Protein AF-A0A943HHP0-F1 (afdb_monomer_lite)

pLDDT: mean 87.19, std 12.17, range [48.56, 97.5]

Secondary structure (DSSP, 8-state):
------PPPPPPPP------HHHHHHHHHHHHHHT--HHHHHHHHHHHHGGG-----

Organism: NCBI:txid214851

Foldseek 3Di:
DDDDDDDDDPDDDDDDDDDDVVVVVVLVVVCVVVVHDSVVVVVVVCVVCPVVDDDDD

Structure (mmCIF, N/CA/C/O backbone):
data_AF-A0A943HHP0-F1
#
_entry.id   AF-A0A943HHP0-F1
#
loop_
_atom_site.group_PDB
_atom_site.id
_atom_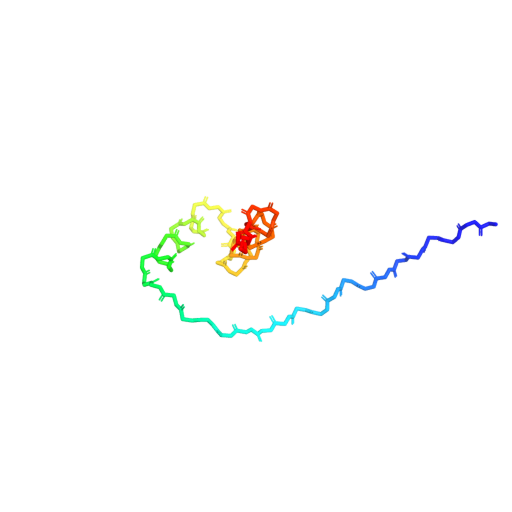site.type_symbol
_atom_site.label_atom_id
_atom_site.label_alt_id
_atom_site.label_comp_id
_atom_site.label_asym_id
_atom_site.label_entity_id
_atom_site.label_seq_id
_atom_site.pdbx_PDB_ins_code
_atom_site.Cartn_x
_atom_site.Cartn_y
_atom_site.Cartn_z
_atom_site.occupancy
_atom_site.B_iso_or_equiv
_atom_site.auth_seq_id
_atom_site.auth_comp_id
_atom_site.auth_asym_id
_atom_site.auth_atom_id
_atom_site.pdbx_PDB_model_num
ATOM 1 N N . MET A 1 1 ? 9.786 0.753 37.522 1.00 48.56 1 MET A N 1
ATOM 2 C CA . MET A 1 1 ? 10.764 0.852 36.423 1.00 48.56 1 MET A CA 1
ATOM 3 C C . MET A 1 1 ? 9.988 0.469 35.186 1.00 48.56 1 MET A C 1
ATOM 5 O O . MET A 1 1 ? 9.608 -0.688 35.079 1.00 48.56 1 MET A O 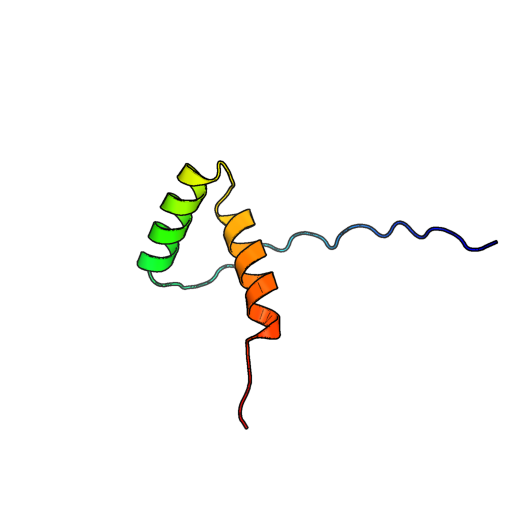1
ATOM 9 N N . ASP A 1 2 ? 9.600 1.449 34.375 1.00 65.06 2 ASP A N 1
ATOM 10 C CA . ASP A 1 2 ? 8.745 1.190 33.219 1.00 65.06 2 ASP A CA 1
ATOM 11 C C . ASP A 1 2 ? 9.579 0.557 32.108 1.00 65.06 2 ASP A C 1
ATOM 13 O O . ASP A 1 2 ? 10.586 1.109 31.662 1.00 65.06 2 ASP A O 1
ATOM 17 N N . GLU A 1 3 ? 9.197 -0.653 31.720 1.00 72.00 3 GLU A N 1
ATOM 18 C CA . GLU A 1 3 ? 9.879 -1.417 30.686 1.00 72.00 3 GLU A CA 1
ATOM 19 C C . GLU A 1 3 ? 9.487 -0.899 29.299 1.00 72.00 3 GLU A C 1
ATOM 21 O O . GLU A 1 3 ? 8.305 -0.801 28.957 1.00 72.00 3 GLU A O 1
ATOM 26 N N . LEU A 1 4 ? 10.484 -0.631 28.454 1.00 71.94 4 LEU A N 1
ATOM 27 C CA . LEU A 1 4 ? 10.260 -0.397 27.032 1.00 71.94 4 LEU A CA 1
ATOM 28 C C . LEU A 1 4 ? 9.909 -1.731 26.355 1.00 71.94 4 LEU A C 1
ATOM 30 O O . LEU A 1 4 ? 10.786 -2.540 26.051 1.00 71.94 4 LEU A O 1
ATOM 34 N N . LYS A 1 5 ? 8.621 -1.960 26.087 1.00 67.38 5 LYS A N 1
ATOM 35 C CA . LYS A 1 5 ? 8.162 -3.111 25.298 1.00 67.38 5 LYS A CA 1
ATOM 36 C C . LYS A 1 5 ? 8.368 -2.853 23.808 1.00 67.38 5 LYS A C 1
ATOM 38 O O . LYS A 1 5 ? 7.584 -2.155 23.173 1.00 67.38 5 LYS A O 1
ATOM 43 N N . ILE A 1 6 ? 9.401 -3.469 23.239 1.00 69.38 6 ILE A N 1
ATOM 44 C CA . ILE A 1 6 ? 9.582 -3.552 21.786 1.00 69.38 6 ILE A CA 1
ATOM 45 C C . ILE A 1 6 ? 8.760 -4.745 21.281 1.00 69.38 6 ILE A C 1
ATOM 47 O O . ILE A 1 6 ? 9.184 -5.895 21.380 1.00 69.38 6 ILE A O 1
ATOM 51 N N . THR A 1 7 ? 7.560 -4.489 20.765 1.00 67.25 7 THR A N 1
ATOM 52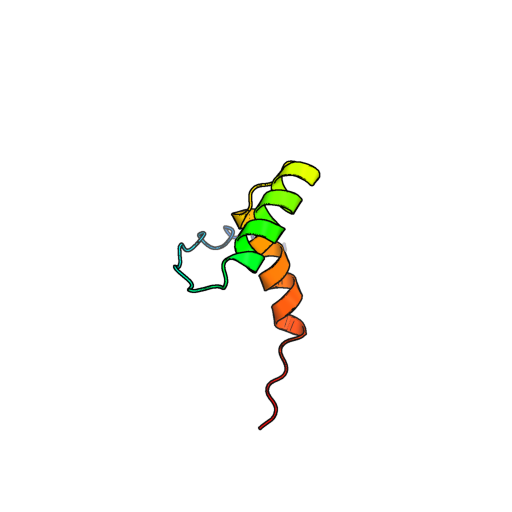 C CA . THR A 1 7 ? 6.736 -5.508 20.101 1.00 67.25 7 THR A CA 1
ATOM 53 C C . THR A 1 7 ? 7.135 -5.650 18.631 1.00 67.25 7 THR A C 1
ATOM 55 O O . THR A 1 7 ? 7.491 -4.679 17.961 1.00 67.25 7 THR A O 1
ATOM 58 N N . ARG A 1 8 ? 7.103 -6.885 18.108 1.00 56.75 8 ARG A N 1
ATOM 59 C CA . ARG A 1 8 ? 7.326 -7.142 16.678 1.00 56.75 8 ARG A CA 1
ATOM 60 C C . ARG A 1 8 ? 6.262 -6.400 15.866 1.00 56.75 8 ARG A C 1
ATOM 62 O O . ARG A 1 8 ? 5.078 -6.485 16.188 1.00 56.75 8 ARG A O 1
ATOM 69 N N . LYS A 1 9 ? 6.687 -5.709 14.799 1.00 63.22 9 LYS A N 1
ATOM 70 C CA . LYS A 1 9 ? 5.776 -5.256 13.737 1.00 63.22 9 LYS A CA 1
ATOM 71 C C . LYS A 1 9 ? 4.952 -6.462 13.281 1.00 63.22 9 LYS A C 1
ATOM 73 O O . LYS A 1 9 ? 5.511 -7.545 13.120 1.00 63.22 9 LYS A O 1
ATOM 78 N N . THR A 1 10 ? 3.645 -6.272 13.125 1.00 68.31 10 THR A N 1
ATOM 79 C CA . THR A 1 10 ? 2.728 -7.304 12.626 1.00 68.31 10 THR A CA 1
ATOM 80 C C . THR A 1 10 ? 3.277 -7.929 11.348 1.00 68.31 10 THR A C 1
ATOM 82 O O . THR A 1 10 ? 3.869 -7.230 10.521 1.00 68.31 10 THR A O 1
ATOM 85 N N . GLU A 1 11 ? 3.103 -9.240 11.196 1.00 76.94 11 GLU A N 1
ATOM 86 C CA . GLU A 1 11 ? 3.588 -9.949 10.014 1.00 76.94 11 GLU A CA 1
ATOM 87 C C . GLU A 1 11 ? 2.914 -9.393 8.749 1.00 76.94 11 GLU A C 1
ATOM 89 O O . GLU A 1 11 ? 1.701 -9.159 8.753 1.00 76.94 11 GLU A O 1
ATOM 94 N N . PRO A 1 12 ? 3.676 -9.133 7.671 1.00 76.44 12 PRO A N 1
ATOM 95 C CA . PRO A 1 12 ? 3.093 -8.688 6.417 1.00 76.44 12 PRO A CA 1
ATOM 96 C C . PRO A 1 12 ? 2.215 -9.804 5.844 1.00 76.44 12 PRO A C 1
ATOM 98 O O . PRO A 1 12 ? 2.678 -10.921 5.622 1.00 76.44 12 PRO A O 1
ATOM 101 N N . VAL A 1 13 ? 0.947 -9.491 5.586 1.00 85.69 13 VAL A N 1
ATOM 102 C CA . VAL A 1 13 ? -0.010 -10.430 4.992 1.00 85.69 13 VAL A CA 1
ATOM 103 C C . VAL A 1 13 ? -0.113 -10.165 3.493 1.00 85.69 13 VAL A C 1
ATOM 105 O O . VAL A 1 13 ? -0.314 -9.031 3.060 1.00 85.69 13 VAL A O 1
ATOM 108 N N . MET A 1 14 ? 0.003 -11.227 2.696 1.00 87.06 14 MET A N 1
ATOM 109 C CA . MET A 1 14 ? -0.248 -11.185 1.256 1.00 87.06 14 MET A CA 1
ATOM 110 C C . MET A 1 14 ? -1.743 -11.372 0.997 1.00 87.06 14 MET A C 1
ATOM 112 O O . MET A 1 14 ? -2.340 -12.341 1.461 1.00 87.06 14 MET A O 1
ATOM 116 N N . PHE A 1 15 ? -2.344 -10.473 0.224 1.00 86.69 15 PHE A N 1
ATOM 117 C CA . PHE A 1 15 ? -3.733 -10.589 -0.214 1.00 86.69 15 PHE A CA 1
ATOM 118 C C . PHE A 1 15 ? -3.861 -10.195 -1.688 1.00 86.69 15 PHE A C 1
ATOM 120 O O . PHE A 1 15 ? -3.055 -9.428 -2.212 1.00 86.69 15 PHE A O 1
ATOM 127 N N . THR A 1 16 ? -4.855 -10.758 -2.376 1.00 90.75 16 THR A N 1
ATOM 128 C CA . THR A 1 16 ? -5.116 -10.489 -3.798 1.00 90.75 16 THR A CA 1
ATOM 129 C C . THR A 1 16 ? -6.351 -9.608 -3.927 1.00 90.75 16 THR A C 1
ATOM 131 O O . THR A 1 16 ? -7.402 -9.947 -3.388 1.00 90.75 16 THR A O 1
ATOM 134 N N . ILE A 1 17 ? -6.243 -8.504 -4.668 1.00 89.88 17 ILE A N 1
ATOM 135 C CA . ILE A 1 17 ? -7.364 -7.606 -4.975 1.00 89.88 17 ILE A CA 1
ATOM 136 C C . ILE A 1 17 ? -7.570 -7.486 -6.479 1.00 89.88 17 ILE A C 1
ATOM 138 O O . ILE A 1 17 ? -6.617 -7.542 -7.254 1.00 89.88 17 ILE A O 1
ATOM 142 N N . ARG A 1 18 ? -8.827 -7.304 -6.890 1.00 94.06 18 ARG A N 1
ATOM 143 C CA . ARG A 1 18 ? -9.170 -6.915 -8.260 1.00 94.06 18 ARG A CA 1
ATOM 144 C C . ARG A 1 18 ? -9.245 -5.398 -8.316 1.00 94.06 18 ARG A C 1
ATOM 146 O O . ARG A 1 18 ? -10.021 -4.798 -7.579 1.00 94.06 18 ARG A O 1
ATOM 153 N N . VAL A 1 19 ? -8.443 -4.801 -9.184 1.00 92.56 19 VAL A N 1
ATOM 154 C CA . VAL A 1 19 ? -8.398 -3.356 -9.418 1.00 92.56 19 VAL A CA 1
ATOM 155 C C . VAL A 1 19 ? -8.413 -3.089 -10.912 1.00 92.56 19 VAL A C 1
ATOM 157 O O . VAL A 1 19 ? -8.061 -3.961 -11.710 1.00 92.56 19 VAL A O 1
ATOM 160 N N . ASP A 1 20 ? -8.820 -1.881 -11.282 1.00 96.38 20 ASP A N 1
ATOM 161 C CA . ASP A 1 20 ? -8.684 -1.422 -12.656 1.00 96.38 20 ASP A CA 1
ATOM 162 C C . ASP A 1 20 ? -7.199 -1.306 -13.043 1.00 96.38 20 ASP A C 1
ATOM 164 O O . ASP A 1 20 ? -6.348 -0.963 -12.214 1.00 96.38 20 ASP A O 1
ATOM 168 N N . LYS A 1 21 ? -6.884 -1.574 -14.314 1.00 94.88 21 LYS A N 1
ATOM 169 C CA . LYS A 1 21 ? -5.512 -1.503 -14.829 1.00 94.88 21 LYS A CA 1
ATOM 170 C C . LYS A 1 21 ? -4.896 -0.107 -14.659 1.00 94.88 21 LYS A C 1
ATOM 172 O O . LYS A 1 21 ? -3.713 -0.013 -14.346 1.00 94.88 21 LYS A O 1
ATOM 177 N N . SER A 1 22 ? -5.694 0.953 -14.774 1.00 96.94 22 SER A N 1
ATOM 178 C CA . SER A 1 22 ? -5.241 2.340 -14.597 1.00 96.94 22 SER A CA 1
ATOM 179 C C . SER A 1 22 ? -4.624 2.605 -13.221 1.00 96.94 22 SER A C 1
ATOM 181 O O . SER A 1 22 ? -3.680 3.386 -13.110 1.00 96.94 22 SER A O 1
ATOM 183 N N . ILE A 1 23 ? -5.102 1.920 -12.176 1.00 94.56 23 ILE A N 1
ATOM 184 C CA . ILE A 1 23 ? -4.546 2.033 -10.823 1.00 94.56 23 ILE A CA 1
ATOM 185 C C . ILE A 1 23 ? -3.136 1.437 -10.791 1.00 94.56 23 ILE A C 1
ATOM 187 O O . ILE A 1 23 ? -2.223 2.036 -10.226 1.00 94.56 23 ILE A O 1
ATOM 191 N N . VAL A 1 24 ? -2.943 0.274 -11.420 1.00 93.69 24 VAL A N 1
ATOM 192 C CA . VAL A 1 24 ? -1.631 -0.385 -11.495 1.00 93.69 24 VAL A CA 1
ATOM 193 C C . VAL A 1 24 ? -0.640 0.489 -12.260 1.00 93.69 24 VAL A C 1
ATOM 195 O O . VAL A 1 24 ? 0.446 0.750 -11.744 1.00 93.69 24 VAL A O 1
ATOM 198 N N . ASP A 1 25 ? -1.047 1.004 -13.421 1.00 96.62 25 ASP A N 1
ATOM 199 C CA . ASP A 1 25 ? -0.206 1.855 -14.269 1.00 96.62 25 ASP A CA 1
ATOM 200 C C . ASP A 1 25 ? 0.218 3.142 -13.527 1.00 96.62 25 ASP A C 1
ATOM 202 O O . ASP A 1 25 ? 1.387 3.534 -13.557 1.00 96.62 25 ASP A O 1
ATOM 206 N N . PHE A 1 26 ? -0.697 3.760 -12.768 1.00 97.00 26 PHE A N 1
ATOM 207 C CA . PHE A 1 26 ? -0.385 4.911 -11.915 1.00 97.00 26 PHE A CA 1
ATOM 208 C C . PHE A 1 26 ? 0.692 4.592 -10.864 1.00 97.00 26 PHE A C 1
ATOM 210 O O . PHE A 1 26 ? 1.640 5.365 -10.682 1.00 97.00 26 PHE A O 1
ATOM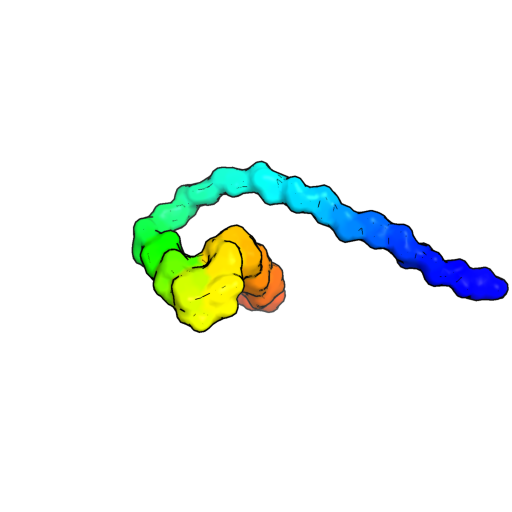 217 N N . TYR A 1 27 ? 0.572 3.456 -10.168 1.00 96.12 27 TYR A N 1
ATOM 218 C CA . TYR A 1 27 ? 1.551 3.065 -9.151 1.00 96.12 27 TYR A CA 1
ATOM 219 C C . TYR A 1 27 ? 2.886 2.613 -9.752 1.00 96.12 27 TYR A C 1
ATOM 221 O O . TYR A 1 27 ? 3.915 2.817 -9.109 1.00 96.12 27 TYR A O 1
ATOM 229 N N . ASP A 1 28 ? 2.902 2.052 -10.964 1.00 96.00 28 ASP A N 1
ATOM 230 C CA . ASP A 1 28 ? 4.137 1.749 -11.699 1.00 96.00 28 ASP A CA 1
ATOM 231 C C . ASP A 1 28 ? 4.915 3.030 -12.043 1.00 96.00 28 ASP A C 1
ATOM 233 O O . ASP A 1 28 ? 6.128 3.117 -11.820 1.00 96.00 28 ASP A O 1
ATOM 237 N N . ASP A 1 29 ? 4.225 4.072 -12.504 1.00 97.50 29 ASP A N 1
ATOM 238 C CA . ASP A 1 29 ? 4.830 5.384 -12.749 1.00 97.50 29 ASP A CA 1
ATOM 239 C C . ASP A 1 29 ? 5.366 6.023 -11.468 1.00 97.50 29 ASP A C 1
ATOM 241 O O . ASP A 1 29 ? 6.480 6.561 -11.443 1.00 97.50 29 ASP A O 1
ATOM 245 N N . LEU A 1 30 ? 4.587 5.954 -10.388 1.00 97.06 30 LEU A N 1
ATOM 246 C CA . LEU A 1 30 ? 4.975 6.509 -9.097 1.00 97.06 30 LEU A CA 1
ATOM 247 C C . LEU A 1 30 ? 6.168 5.759 -8.489 1.00 97.06 30 LEU A C 1
ATOM 249 O O . LEU A 1 30 ? 7.076 6.395 -7.947 1.00 97.06 30 LEU A O 1
ATOM 253 N N . ALA A 1 31 ? 6.212 4.432 -8.625 1.00 97.25 31 ALA A N 1
ATOM 254 C CA . ALA A 1 31 ? 7.333 3.596 -8.199 1.00 97.25 31 ALA A CA 1
ATOM 255 C C . ALA A 1 31 ? 8.637 4.024 -8.883 1.00 97.25 31 ALA A C 1
ATOM 257 O O . ALA A 1 31 ? 9.641 4.257 -8.205 1.00 97.25 31 ALA A O 1
ATOM 258 N N . ARG A 1 32 ? 8.601 4.241 -10.207 1.00 96.50 32 ARG A N 1
ATOM 259 C CA . ARG A 1 32 ? 9.758 4.732 -10.978 1.00 96.50 32 ARG A CA 1
ATOM 260 C C . ARG A 1 32 ? 10.229 6.111 -10.519 1.00 96.50 32 ARG A C 1
ATOM 262 O O . ARG A 1 32 ? 11.429 6.328 -10.394 1.00 96.50 32 ARG A O 1
ATOM 269 N N . LYS A 1 33 ? 9.303 7.033 -10.242 1.00 97.38 33 LYS A N 1
ATOM 270 C CA . LYS A 1 33 ? 9.628 8.407 -9.810 1.00 97.38 33 LYS A CA 1
ATOM 271 C C . LYS A 1 33 ? 10.185 8.479 -8.388 1.00 97.38 33 LYS A C 1
ATOM 273 O O . LYS A 1 33 ? 11.000 9.346 -8.098 1.00 97.38 33 LYS A O 1
ATOM 278 N N . THR A 1 34 ? 9.719 7.605 -7.498 1.00 94.94 34 THR A N 1
ATOM 279 C CA . THR A 1 34 ? 10.046 7.651 -6.061 1.00 94.94 34 THR A CA 1
ATOM 280 C C . THR A 1 34 ? 11.132 6.663 -5.647 1.00 94.94 34 THR A C 1
ATOM 282 O O . THR A 1 34 ? 11.585 6.720 -4.505 1.00 94.94 34 THR A O 1
ATOM 285 N N . ASN A 1 35 ? 11.553 5.775 -6.555 1.00 95.12 35 ASN A N 1
ATOM 286 C CA . ASN A 1 35 ? 12.461 4.662 -6.277 1.00 95.12 35 ASN A CA 1
ATOM 287 C C . ASN A 1 35 ? 11.963 3.776 -5.115 1.00 95.12 35 ASN A C 1
ATOM 289 O O . ASN A 1 35 ? 12.730 3.373 -4.240 1.00 95.12 35 ASN A O 1
ATOM 293 N N . ARG A 1 36 ? 10.651 3.511 -5.087 1.00 95.25 36 ARG A N 1
ATOM 294 C CA . ARG A 1 36 ? 9.974 2.665 -4.091 1.00 95.25 36 ARG A CA 1
ATOM 295 C C . ARG A 1 36 ? 9.231 1.529 -4.772 1.00 95.25 36 ARG A C 1
ATOM 297 O O . ARG A 1 36 ? 8.869 1.625 -5.942 1.00 95.25 36 ARG A O 1
ATOM 304 N N . SER A 1 37 ? 8.968 0.453 -4.036 1.00 94.38 37 SER A N 1
ATOM 305 C CA . SER A 1 37 ? 8.158 -0.643 -4.575 1.00 94.38 37 SER A CA 1
ATOM 306 C C . SER A 1 37 ? 6.682 -0.245 -4.669 1.00 94.38 37 SER A C 1
ATOM 308 O O . SER A 1 37 ? 6.170 0.493 -3.826 1.00 94.38 37 SER A O 1
ATOM 310 N N . ARG A 1 38 ? 5.960 -0.794 -5.654 1.00 93.31 38 ARG A N 1
ATOM 311 C CA . ARG A 1 38 ? 4.500 -0.628 -5.745 1.00 93.31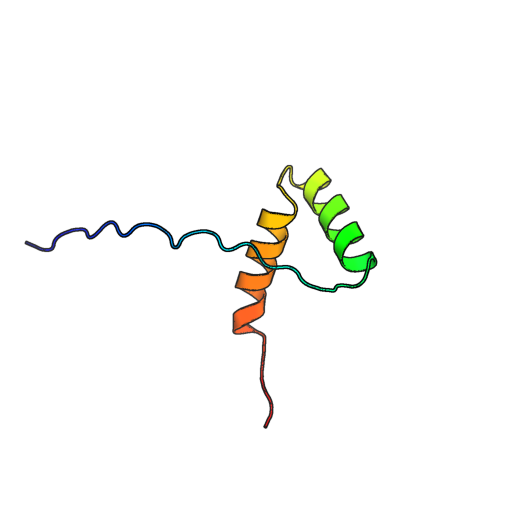 38 ARG A CA 1
ATOM 312 C C . ARG A 1 38 ? 3.787 -1.018 -4.454 1.00 93.31 38 ARG A C 1
ATOM 314 O O . ARG A 1 38 ? 2.918 -0.287 -4.002 1.00 93.31 38 ARG A O 1
ATOM 321 N N . ASN A 1 39 ? 4.168 -2.146 -3.851 1.00 92.25 39 ASN A N 1
ATOM 322 C CA . ASN A 1 39 ? 3.520 -2.652 -2.640 1.00 92.25 39 ASN A CA 1
ATOM 323 C C . ASN A 1 39 ? 3.678 -1.683 -1.465 1.00 92.25 39 ASN A C 1
ATOM 325 O O . ASN A 1 39 ? 2.738 -1.488 -0.701 1.00 92.25 39 ASN A O 1
ATOM 329 N N . GLU A 1 40 ? 4.843 -1.046 -1.346 1.00 92.75 40 GLU A N 1
ATOM 330 C CA . GLU A 1 40 ? 5.079 -0.010 -0.342 1.00 92.75 40 GLU A CA 1
ATOM 331 C C . GLU A 1 40 ? 4.172 1.205 -0.576 1.00 92.75 40 GLU A C 1
ATOM 333 O O . GLU A 1 40 ? 3.526 1.678 0.356 1.00 92.75 40 GLU A O 1
ATOM 338 N N . LEU A 1 41 ? 4.065 1.677 -1.821 1.00 95.00 41 LEU A N 1
ATOM 339 C CA . LEU A 1 41 ? 3.212 2.815 -2.178 1.00 95.00 41 LEU A CA 1
ATOM 340 C C . LEU A 1 41 ? 1.721 2.518 -1.977 1.00 95.00 41 LEU A C 1
ATOM 342 O O . LEU A 1 41 ? 0.992 3.364 -1.460 1.00 95.00 41 LEU A O 1
ATOM 346 N N . ILE A 1 42 ? 1.275 1.316 -2.345 1.00 93.50 42 ILE A N 1
ATOM 347 C CA . ILE A 1 42 ? -0.098 0.853 -2.117 1.00 93.50 42 ILE A CA 1
ATOM 348 C C . ILE A 1 42 ? -0.367 0.755 -0.613 1.00 93.50 42 ILE A C 1
ATOM 350 O O . ILE A 1 42 ? -1.389 1.250 -0.152 1.00 93.50 42 ILE A O 1
ATOM 354 N N . GLY A 1 43 ? 0.559 0.192 0.168 1.00 91.88 43 GLY A N 1
ATOM 355 C CA . GLY A 1 43 ? 0.436 0.118 1.625 1.00 91.88 43 GLY A CA 1
ATOM 356 C C . GLY A 1 43 ? 0.286 1.496 2.273 1.00 91.88 43 GLY A C 1
ATOM 357 O O . GLY A 1 43 ? -0.624 1.702 3.072 1.00 91.88 43 GLY A O 1
ATOM 358 N N . LEU A 1 44 ? 1.117 2.465 1.872 1.00 93.25 44 LEU A N 1
ATOM 359 C CA . LEU A 1 44 ? 1.021 3.856 2.335 1.00 93.25 44 LEU A CA 1
ATOM 360 C C . LEU A 1 44 ? -0.311 4.510 1.946 1.00 93.25 44 LEU A C 1
ATOM 362 O O . LEU A 1 44 ? -0.907 5.227 2.748 1.00 93.25 44 LEU A O 1
ATOM 366 N N . ALA A 1 45 ? -0.789 4.262 0.726 1.00 93.62 45 ALA A N 1
ATOM 367 C CA . ALA A 1 45 ? -2.059 4.801 0.257 1.00 93.62 45 ALA A CA 1
ATOM 368 C C . ALA A 1 45 ? -3.253 4.215 1.024 1.00 93.62 45 ALA A C 1
ATOM 370 O O . ALA A 1 45 ? -4.148 4.965 1.410 1.00 93.62 45 ALA A O 1
ATOM 371 N N . LEU A 1 46 ? -3.253 2.905 1.290 1.00 92.44 46 LEU A N 1
ATOM 372 C CA . LEU A 1 46 ? -4.285 2.238 2.089 1.00 92.44 46 LEU A CA 1
ATOM 373 C C . LEU A 1 46 ? -4.297 2.757 3.532 1.00 92.44 46 LEU A C 1
ATOM 375 O O . LEU A 1 46 ? -5.361 3.083 4.058 1.00 92.44 46 LEU A O 1
ATOM 379 N N . GLU A 1 47 ? -3.118 2.908 4.138 1.00 92.38 47 GLU A N 1
ATOM 380 C CA . GLU A 1 47 ? -2.965 3.470 5.483 1.00 92.38 47 GLU A CA 1
ATOM 381 C C . GLU A 1 47 ? -3.481 4.914 5.555 1.00 92.38 47 GLU A C 1
ATOM 383 O O . GLU A 1 47 ? -4.152 5.283 6.512 1.00 92.38 47 GLU A O 1
ATOM 388 N N . TYR A 1 48 ? -3.237 5.724 4.522 1.00 93.81 48 TYR A N 1
ATOM 389 C CA . TYR A 1 48 ? -3.777 7.083 4.424 1.00 93.81 48 TYR A CA 1
ATOM 390 C C . TYR A 1 48 ? -5.292 7.117 4.170 1.00 93.81 48 TYR A C 1
ATOM 392 O O . TYR A 1 48 ? -5.977 8.057 4.594 1.00 93.81 48 TYR A O 1
ATOM 400 N N . ALA A 1 49 ? -5.815 6.148 3.417 1.00 93.88 49 ALA A N 1
ATOM 401 C CA . ALA A 1 49 ? -7.215 6.104 3.013 1.00 93.88 49 ALA A CA 1
ATOM 402 C C . ALA A 1 49 ? -8.139 5.686 4.160 1.00 93.88 49 ALA A C 1
ATOM 404 O O . ALA A 1 49 ? -9.262 6.182 4.216 1.00 93.88 49 ALA A O 1
ATOM 405 N N . LYS A 1 50 ? -7.676 4.833 5.084 1.00 92.31 50 LYS A N 1
ATOM 406 C CA . LYS A 1 50 ? -8.512 4.255 6.151 1.00 92.31 50 LYS A CA 1
ATOM 407 C C . LYS A 1 50 ? -9.308 5.297 6.948 1.00 92.31 50 LYS A C 1
ATOM 409 O O . LYS A 1 50 ? -10.494 5.101 7.172 1.00 92.31 50 LYS A O 1
ATOM 414 N N . ASP A 1 51 ? -8.700 6.441 7.271 1.00 91.75 51 ASP A N 1
ATOM 415 C CA . ASP A 1 51 ? -9.333 7.498 8.076 1.00 91.75 51 ASP A CA 1
ATOM 416 C C . ASP A 1 51 ? -10.311 8.370 7.267 1.00 91.75 51 ASP A C 1
ATOM 418 O O . ASP A 1 51 ? -11.036 9.198 7.817 1.00 91.75 51 ASP A O 1
ATOM 422 N N . LYS A 1 52 ? -10.314 8.225 5.938 1.00 93.25 52 LYS A N 1
ATOM 423 C CA . LYS A 1 52 ? -11.183 8.969 5.012 1.00 93.25 52 LYS A CA 1
ATOM 424 C C . LYS A 1 52 ? -12.372 8.152 4.537 1.00 93.25 52 LYS A C 1
ATOM 426 O O . LYS A 1 52 ? -13.296 8.724 3.961 1.00 93.25 52 LYS A O 1
ATOM 431 N N . ILE A 1 53 ? -12.350 6.839 4.754 1.00 92.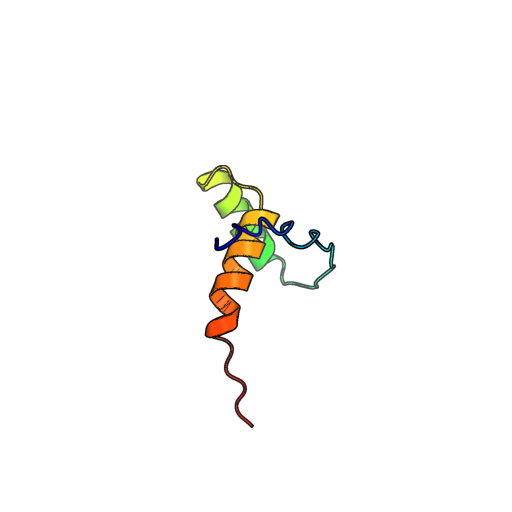81 53 ILE A N 1
ATOM 432 C CA . ILE A 1 53 ? -13.473 5.968 4.429 1.00 92.81 53 ILE A CA 1
ATOM 433 C C . ILE A 1 53 ? -14.581 6.266 5.438 1.00 92.81 53 ILE A C 1
ATOM 435 O O . ILE A 1 53 ? -14.482 5.928 6.615 1.00 92.81 53 ILE A O 1
ATOM 439 N N . LYS A 1 54 ? -15.638 6.927 4.966 1.00 92.19 54 LYS A N 1
ATOM 440 C CA . LYS A 1 54 ? -16.867 7.141 5.727 1.00 92.19 54 LYS A CA 1
ATOM 441 C C . LYS A 1 54 ? -17.912 6.149 5.246 1.00 92.19 54 LYS A C 1
ATOM 443 O O . LYS A 1 54 ? -18.115 6.001 4.044 1.00 92.19 54 LYS A O 1
ATOM 448 N N . VAL A 1 55 ? -18.557 5.481 6.191 1.00 90.56 55 VAL A N 1
ATOM 449 C CA . VAL A 1 55 ? -19.729 4.649 5.928 1.00 90.56 55 VAL A CA 1
ATOM 450 C C . VAL A 1 55 ? -20.937 5.476 6.335 1.00 90.56 55 VAL A C 1
ATOM 452 O O . VAL A 1 55 ? -21.096 5.783 7.514 1.00 90.56 55 VAL A O 1
ATOM 455 N N . GLU A 1 56 ? -21.744 5.883 5.361 1.00 79.31 56 GLU A N 1
ATOM 456 C CA . GLU A 1 56 ? -23.063 6.450 5.631 1.00 79.31 56 GLU A CA 1
ATOM 457 C C . GLU A 1 56 ? -24.063 5.293 5.680 1.00 79.31 56 GLU A C 1
ATOM 459 O O . GLU A 1 56 ? -24.120 4.475 4.759 1.00 79.31 56 GLU A O 1
ATOM 464 N N . SER A 1 57 ? -24.771 5.189 6.804 1.00 61.84 57 SER A N 1
ATOM 465 C CA . SER A 1 57 ? -25.849 4.225 7.051 1.00 61.84 57 SER A CA 1
ATOM 466 C C . SER A 1 57 ? -27.208 4.855 6.810 1.00 61.84 57 SER A C 1
ATOM 468 O O . SER A 1 57 ? -27.380 5.986 7.323 1.00 61.84 57 SER A O 1
#

Radius of gyration: 16.21 Å; chains: 1; bounding box: 38×20×51 Å

Sequence (57 aa):
MDELKITRKTEPVMFTIRVDKSIVDFYDDLARKTNRSRNELIGLALEYAKDKIKVES